Protein AF-A0A8T3XXI7-F1 (afdb_monomer_lite)

Radius of gyration: 25.17 Å; chains: 1; bounding box: 50×55×70 Å

Structure (mmCIF, N/CA/C/O backbone):
data_AF-A0A8T3XXI7-F1
#
_entry.id   AF-A0A8T3XXI7-F1
#
loop_
_atom_site.group_PDB
_atom_site.id
_atom_site.type_symbol
_atom_site.label_atom_id
_atom_site.label_alt_id
_atom_site.label_comp_id
_atom_site.label_asym_id
_atom_site.label_entity_id
_atom_site.label_seq_id
_atom_site.pdbx_PDB_ins_code
_atom_site.Cartn_x
_atom_site.Cartn_y
_atom_site.Cartn_z
_atom_site.occupancy
_atom_site.B_iso_or_equiv
_atom_site.auth_seq_id
_atom_site.auth_comp_id
_atom_site.auth_asym_id
_atom_site.auth_atom_id
_atom_site.pdbx_PDB_model_num
ATOM 1 N N . MET A 1 1 ? -37.190 -5.302 51.681 1.00 49.47 1 MET A N 1
ATOM 2 C CA . MET A 1 1 ? -35.807 -4.916 51.334 1.00 49.47 1 MET A CA 1
ATOM 3 C C . MET A 1 1 ? -35.781 -4.599 49.846 1.00 49.47 1 MET A C 1
ATOM 5 O O . MET A 1 1 ? -35.850 -5.513 49.038 1.00 49.47 1 MET A O 1
ATOM 9 N N . LYS A 1 2 ? -35.817 -3.310 49.482 1.00 56.25 2 LYS A N 1
ATOM 10 C CA . LYS A 1 2 ? -35.726 -2.832 48.091 1.00 56.25 2 LYS A CA 1
ATOM 11 C C . LYS A 1 2 ? -34.254 -2.849 47.676 1.00 56.25 2 LYS A C 1
ATOM 13 O O . LYS A 1 2 ? -33.602 -1.817 47.615 1.00 56.25 2 LYS A O 1
ATOM 18 N N . GLY A 1 3 ? -33.711 -4.050 47.524 1.00 62.69 3 GLY A N 1
ATOM 19 C CA . GLY A 1 3 ? -32.487 -4.255 46.763 1.00 62.69 3 GLY A CA 1
ATOM 20 C C . GLY A 1 3 ? -32.856 -4.446 45.297 1.00 62.69 3 GLY A C 1
ATOM 21 O O . GLY A 1 3 ? -33.996 -4.791 45.005 1.00 62.69 3 GLY A O 1
ATOM 22 N N . ILE A 1 4 ? -31.869 -4.308 44.412 1.00 63.22 4 ILE A N 1
ATOM 23 C CA . ILE A 1 4 ? -31.942 -4.588 42.965 1.00 63.22 4 ILE A CA 1
ATOM 24 C C . ILE A 1 4 ? -32.216 -3.326 42.110 1.00 63.22 4 ILE A C 1
ATOM 26 O O . ILE A 1 4 ? -33.040 -3.312 41.209 1.00 63.22 4 ILE A O 1
ATOM 30 N N . ALA A 1 5 ? -31.443 -2.257 42.343 1.00 61.34 5 ALA A N 1
ATOM 31 C CA . ALA A 1 5 ? -31.089 -1.288 41.286 1.00 61.34 5 ALA A CA 1
ATOM 32 C C . ALA A 1 5 ? -29.866 -1.753 40.457 1.00 61.34 5 ALA A C 1
ATOM 34 O O . ALA A 1 5 ? -29.572 -1.228 39.386 1.00 61.34 5 ALA A O 1
ATOM 35 N N . VAL A 1 6 ? -29.162 -2.775 40.954 1.00 71.19 6 VAL A N 1
ATOM 36 C CA . VAL A 1 6 ? -27.899 -3.299 40.419 1.00 71.19 6 VAL A CA 1
ATOM 37 C C . VAL A 1 6 ? -27.980 -3.815 38.969 1.00 71.19 6 VAL A C 1
ATOM 39 O O . VAL A 1 6 ? -27.081 -3.479 38.200 1.00 71.19 6 VAL A O 1
ATOM 42 N N . PRO A 1 7 ? -29.011 -4.566 38.522 1.00 77.31 7 PRO A N 1
ATOM 43 C CA . PRO A 1 7 ? -28.991 -5.135 37.171 1.00 77.31 7 PRO A CA 1
ATOM 44 C C . PRO A 1 7 ? -29.147 -4.072 36.078 1.00 77.31 7 PRO A C 1
ATOM 46 O O . PRO A 1 7 ? -28.598 -4.225 34.991 1.00 77.31 7 PRO A O 1
ATOM 49 N N . TYR A 1 8 ? -29.837 -2.968 36.372 1.00 83.94 8 TYR A N 1
ATOM 50 C CA . TYR A 1 8 ? -30.029 -1.879 35.415 1.00 83.94 8 TYR A CA 1
ATOM 51 C C . TYR A 1 8 ? -28.726 -1.112 35.153 1.00 83.94 8 TYR A C 1
ATOM 53 O O . TYR A 1 8 ? -28.411 -0.780 34.013 1.00 83.94 8 TYR A O 1
ATOM 61 N N . ILE A 1 9 ? -27.919 -0.901 36.198 1.00 85.44 9 ILE A N 1
ATOM 62 C CA . ILE A 1 9 ? -26.611 -0.242 36.077 1.00 85.44 9 ILE A CA 1
ATOM 63 C C . ILE A 1 9 ? -25.658 -1.087 35.221 1.00 85.44 9 ILE A C 1
ATOM 65 O O . ILE A 1 9 ? -24.973 -0.549 34.353 1.00 85.44 9 ILE A O 1
ATOM 69 N N . ILE A 1 10 ? -25.659 -2.411 35.404 1.00 87.75 10 ILE A N 1
ATOM 70 C CA . ILE A 1 10 ? -24.819 -3.326 34.616 1.00 87.75 10 ILE A CA 1
ATOM 71 C C . ILE A 1 10 ? -25.203 -3.280 33.128 1.00 87.75 10 ILE A C 1
ATOM 73 O O . ILE A 1 10 ? -24.323 -3.222 32.268 1.00 87.75 10 ILE A O 1
ATOM 77 N N . ALA A 1 11 ? -26.501 -3.241 32.814 1.00 88.50 11 ALA A N 1
ATOM 78 C CA . ALA A 1 11 ? -26.982 -3.157 31.435 1.00 88.50 11 ALA A CA 1
ATOM 79 C C . ALA A 1 11 ? -26.561 -1.851 30.736 1.00 88.50 11 ALA A C 1
ATOM 81 O O . ALA A 1 11 ? -26.152 -1.883 29.576 1.00 88.50 11 ALA A O 1
ATOM 82 N N . ILE A 1 12 ? -26.597 -0.715 31.443 1.00 91.19 12 ILE A N 1
ATOM 83 C CA . ILE A 1 12 ? -26.155 0.577 30.894 1.00 91.19 12 ILE A CA 1
ATOM 84 C C . ILE A 1 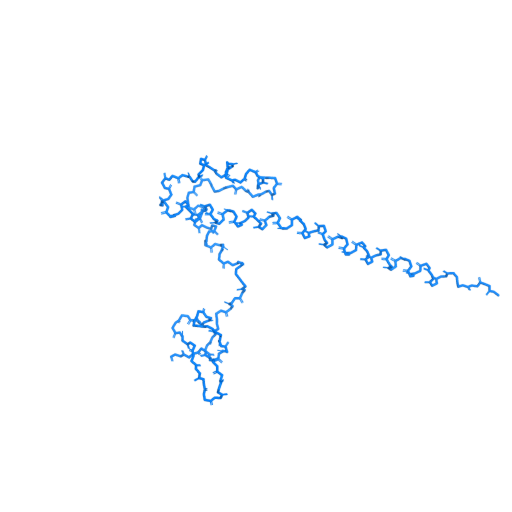12 ? -24.656 0.556 30.583 1.00 91.19 12 ILE A C 1
ATOM 86 O O . ILE A 1 12 ? -24.250 0.981 29.502 1.00 91.19 12 ILE A O 1
ATOM 90 N N . ILE A 1 13 ? -23.834 0.037 31.499 1.00 93.94 13 ILE A N 1
ATOM 91 C CA . ILE A 1 13 ? -22.379 -0.028 31.307 1.00 93.94 13 ILE A CA 1
ATOM 92 C C . ILE A 1 13 ? -22.040 -0.916 30.105 1.00 93.94 13 ILE A C 1
ATOM 94 O O . ILE A 1 13 ? -21.245 -0.519 29.251 1.00 93.94 13 ILE A O 1
ATOM 98 N N . LEU A 1 14 ? -22.681 -2.084 29.988 1.00 93.56 14 LEU A N 1
ATOM 99 C CA . LEU A 1 14 ? -22.511 -2.960 28.827 1.00 93.56 14 LEU A CA 1
ATOM 100 C C . LEU A 1 14 ? -22.942 -2.274 27.525 1.00 93.56 14 LEU A C 1
ATOM 102 O O . LEU A 1 14 ? -22.204 -2.330 26.543 1.00 93.56 14 LEU A O 1
ATOM 106 N N . GLY A 1 15 ? -24.075 -1.566 27.525 1.00 92.88 15 GLY A N 1
ATOM 107 C CA . GLY A 1 15 ? -24.543 -0.809 26.363 1.00 92.88 15 GLY A CA 1
ATOM 108 C C . GLY A 1 15 ? -23.538 0.248 25.896 1.00 92.88 15 GLY A C 1
ATOM 109 O O . GLY A 1 15 ? -23.178 0.277 24.721 1.00 92.88 15 GLY A O 1
ATOM 110 N N . ILE A 1 16 ? -23.021 1.069 26.817 1.00 94.88 16 ILE A N 1
ATOM 111 C CA . ILE A 1 16 ? -22.015 2.100 26.503 1.00 94.88 16 ILE A CA 1
ATOM 112 C C . ILE A 1 16 ? -20.727 1.461 25.972 1.00 94.88 16 ILE A C 1
ATOM 114 O O . ILE A 1 16 ? -20.142 1.960 25.013 1.00 94.88 16 ILE A O 1
ATOM 118 N N . THR A 1 17 ? -20.306 0.338 26.556 1.00 93.69 17 THR A N 1
ATOM 119 C CA . THR A 1 17 ? -19.073 -0.355 26.157 1.00 93.69 17 THR A CA 1
ATOM 120 C C . THR A 1 17 ? -19.165 -0.860 24.718 1.00 93.69 17 THR A C 1
ATOM 122 O O . THR A 1 17 ? -18.236 -0.670 23.935 1.00 93.69 17 THR A O 1
ATOM 125 N N . VAL A 1 18 ? -20.303 -1.447 24.335 1.00 94.25 18 VAL A N 1
ATOM 126 C CA . VAL A 1 18 ? -20.533 -1.914 22.960 1.00 94.25 18 VAL A CA 1
ATOM 127 C C . VAL A 1 18 ? -20.545 -0.743 21.975 1.00 94.25 18 VAL A C 1
ATOM 129 O O . VAL A 1 18 ? -19.884 -0.816 20.942 1.00 94.25 18 VAL A O 1
ATOM 132 N N . VAL A 1 19 ? -21.224 0.362 22.303 1.00 92.94 19 VAL A N 1
ATOM 133 C CA . VAL A 1 19 ? -21.238 1.566 21.449 1.00 92.94 19 VAL A CA 1
ATOM 134 C C . VAL A 1 19 ? -19.829 2.135 21.273 1.00 92.94 19 VAL A C 1
ATOM 136 O O . VAL A 1 19 ? -19.458 2.514 20.164 1.00 92.94 19 VAL A O 1
ATOM 139 N N . PHE A 1 20 ? -19.020 2.145 22.334 1.00 93.50 20 PHE A N 1
ATOM 140 C CA . PHE A 1 20 ? -17.644 2.627 22.272 1.00 93.50 20 PHE A CA 1
ATOM 141 C C . PHE A 1 20 ? -16.757 1.740 21.390 1.00 93.50 20 PHE A C 1
ATOM 143 O O . PHE A 1 20 ? -15.995 2.258 20.579 1.00 93.50 20 PHE A O 1
ATOM 150 N N . LEU A 1 21 ? -16.887 0.413 21.490 1.00 89.75 21 LEU A N 1
ATOM 151 C CA . LEU A 1 21 ? -16.136 -0.527 20.650 1.00 89.75 21 LEU A CA 1
ATOM 152 C C . LEU A 1 21 ? -16.498 -0.394 19.168 1.00 89.75 21 LEU A C 1
ATOM 154 O O . LEU A 1 21 ? -15.607 -0.356 18.320 1.00 89.75 21 LEU A O 1
ATOM 158 N N . VAL A 1 22 ? -17.790 -0.279 18.850 1.00 89.50 22 VAL A N 1
ATOM 159 C CA . VAL A 1 22 ? -18.242 -0.073 17.467 1.00 89.50 22 VAL A CA 1
ATOM 160 C C . VAL A 1 22 ? -17.769 1.287 16.950 1.00 89.50 22 VAL A C 1
ATOM 162 O O . VAL A 1 22 ? -17.226 1.366 15.851 1.00 89.50 22 VAL A O 1
ATOM 165 N N . GLY A 1 23 ? -17.895 2.347 17.753 1.00 85.94 23 GLY A N 1
ATOM 166 C CA . GLY A 1 23 ? -17.405 3.680 17.399 1.00 85.94 23 GLY A CA 1
ATOM 167 C C . GLY A 1 23 ? -15.897 3.704 17.136 1.00 85.94 23 GLY A C 1
ATOM 168 O O . GLY A 1 23 ? -15.459 4.270 16.136 1.00 85.94 23 GLY A O 1
ATOM 169 N N . ALA A 1 24 ? -15.110 3.032 17.980 1.00 79.06 24 ALA A N 1
ATOM 170 C CA . ALA A 1 24 ? -13.668 2.901 17.800 1.00 79.06 24 ALA A CA 1
ATOM 171 C C . ALA A 1 24 ? -13.317 2.135 16.516 1.00 79.06 24 ALA A C 1
ATOM 173 O O . ALA A 1 24 ? -12.466 2.590 15.759 1.00 79.06 24 ALA A O 1
ATOM 174 N N . ALA A 1 25 ? -14.009 1.031 16.216 1.00 75.62 25 ALA A N 1
ATOM 175 C CA . ALA A 1 25 ? -13.779 0.261 14.992 1.00 75.62 25 ALA A CA 1
ATOM 176 C C . ALA A 1 25 ? -14.048 1.085 13.717 1.00 75.62 25 ALA A C 1
ATOM 178 O O . ALA A 1 25 ? -13.259 1.041 12.771 1.00 75.62 25 ALA A O 1
ATOM 179 N N . PHE A 1 26 ? -15.115 1.889 13.704 1.00 77.12 26 PHE A N 1
ATOM 180 C CA . PHE A 1 26 ? -15.412 2.796 12.589 1.00 77.12 26 PHE A CA 1
ATOM 181 C C . PHE A 1 26 ? -14.383 3.930 12.453 1.00 77.12 26 PHE A C 1
ATOM 183 O O . PHE A 1 26 ? -13.979 4.272 11.338 1.00 77.12 26 PHE A O 1
ATOM 190 N N . PHE A 1 27 ? -13.913 4.491 13.571 1.00 71.19 27 PHE A N 1
ATOM 191 C CA . PHE A 1 27 ? -12.874 5.524 13.553 1.00 71.19 27 PHE A CA 1
ATOM 192 C C . PHE A 1 27 ? -11.522 4.982 13.078 1.00 71.19 27 PHE A C 1
ATOM 194 O O . PHE A 1 27 ? -10.870 5.617 12.250 1.00 71.19 27 PHE A O 1
ATOM 201 N N . SER A 1 28 ? -11.122 3.793 13.536 1.00 65.50 28 SER A N 1
ATOM 202 C CA . SER A 1 28 ? -9.898 3.1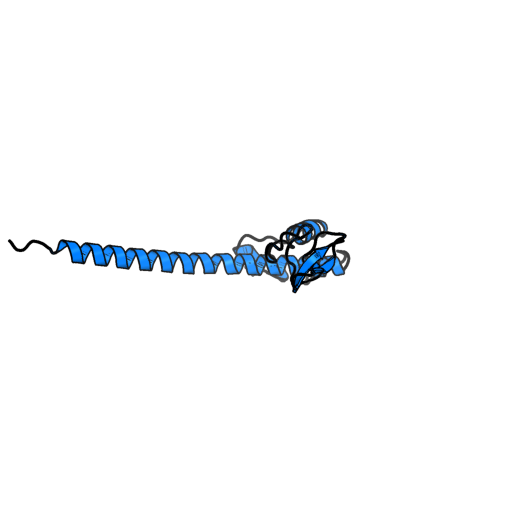27 13.077 1.00 65.50 28 SER A CA 1
ATOM 203 C C . SER A 1 28 ? -9.962 2.801 11.584 1.00 65.50 28 SER A C 1
ATOM 205 O O . SER A 1 28 ? -9.023 3.105 10.852 1.00 65.50 28 SER A O 1
ATOM 207 N N . SER A 1 29 ? -11.101 2.294 11.100 1.00 60.81 29 SER A N 1
ATOM 208 C CA . SER A 1 29 ? -11.285 1.984 9.678 1.00 60.81 29 SER A CA 1
ATOM 209 C C . SER A 1 29 ? -11.172 3.225 8.781 1.00 60.81 29 SER A C 1
ATOM 211 O O . SER A 1 29 ? -10.630 3.142 7.682 1.00 60.81 29 SER A O 1
ATOM 213 N N . SER A 1 30 ? -11.590 4.399 9.261 1.00 61.66 30 SER A N 1
ATOM 214 C CA . SER A 1 30 ? -11.512 5.649 8.492 1.00 61.66 30 SER A CA 1
ATOM 215 C C . SER A 1 30 ? -10.069 6.116 8.233 1.00 61.66 30 SER A C 1
ATOM 217 O O . SER A 1 30 ? -9.783 6.667 7.170 1.00 61.66 30 SER A O 1
ATOM 219 N N . GLY A 1 31 ? -9.147 5.881 9.176 1.00 63.38 31 GLY A N 1
ATOM 220 C CA . GLY A 1 31 ? -7.729 6.232 9.023 1.00 63.38 31 GLY A CA 1
ATOM 221 C C . GLY A 1 31 ? -6.958 5.267 8.115 1.00 63.38 31 GLY A C 1
ATOM 222 O O . GLY A 1 31 ? -6.111 5.696 7.328 1.00 63.38 31 GLY A O 1
ATOM 223 N N . ASP A 1 32 ? -7.284 3.974 8.169 1.00 68.25 32 ASP A N 1
ATOM 224 C CA . ASP A 1 32 ? -6.647 2.956 7.324 1.00 68.25 32 ASP A CA 1
ATOM 225 C C . ASP A 1 32 ? -7.036 3.082 5.845 1.00 68.25 32 ASP A C 1
ATOM 227 O O . ASP A 1 32 ? -6.204 2.852 4.965 1.00 68.25 32 ASP A O 1
ATOM 231 N N . LEU A 1 33 ? -8.253 3.547 5.548 1.00 70.38 33 LEU A N 1
ATOM 232 C CA . LEU A 1 33 ? -8.696 3.780 4.169 1.00 70.38 33 LEU A CA 1
ATOM 233 C C . LEU A 1 33 ? -7.864 4.855 3.455 1.00 70.38 33 LEU A C 1
ATOM 235 O O . LEU A 1 33 ? -7.562 4.707 2.270 1.00 70.38 33 LEU A O 1
ATOM 239 N N . GLN A 1 34 ? -7.443 5.914 4.157 1.00 75.44 34 GLN A N 1
ATOM 240 C CA . GLN A 1 34 ? -6.568 6.930 3.561 1.00 75.44 34 GLN A CA 1
ATOM 241 C C . GLN A 1 34 ? -5.177 6.370 3.263 1.00 75.44 34 GLN A C 1
ATOM 243 O O . GLN A 1 34 ? -4.649 6.591 2.172 1.00 75.44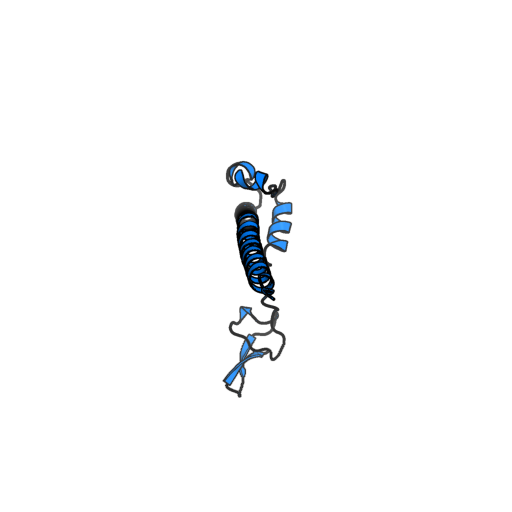 34 GLN A O 1
ATOM 248 N N . LYS A 1 35 ? -4.605 5.586 4.185 1.00 78.81 35 LYS A N 1
ATOM 249 C CA . LYS A 1 35 ? -3.318 4.916 3.957 1.00 78.81 35 LYS A CA 1
ATOM 250 C C . LYS A 1 35 ? -3.385 3.958 2.775 1.00 78.81 35 LYS A C 1
ATOM 252 O O . LYS A 1 35 ? -2.500 3.985 1.925 1.00 78.81 35 LYS A O 1
ATOM 257 N N . GLN A 1 36 ? -4.441 3.155 2.681 1.00 79.50 36 GLN A N 1
ATOM 258 C CA . GLN A 1 36 ? -4.620 2.214 1.579 1.00 79.50 36 GLN A CA 1
ATOM 259 C C . GLN A 1 36 ? -4.838 2.931 0.238 1.00 79.50 36 GLN A C 1
ATOM 261 O O . GLN A 1 36 ? -4.254 2.547 -0.774 1.00 79.50 36 GLN A O 1
ATOM 266 N N . SER A 1 37 ? -5.610 4.020 0.226 1.00 82.12 37 SER A N 1
ATOM 267 C CA . SER A 1 37 ? -5.774 4.871 -0.957 1.00 82.12 37 SER A CA 1
ATOM 268 C C . SER A 1 37 ? -4.433 5.451 -1.425 1.00 82.12 37 SER A C 1
ATOM 270 O O . SER A 1 37 ? -4.121 5.425 -2.615 1.00 82.12 37 SER A O 1
ATOM 272 N N . CYS A 1 38 ? -3.598 5.910 -0.492 1.00 85.81 38 CYS A N 1
ATOM 273 C CA . CYS A 1 38 ? -2.266 6.431 -0.786 1.00 85.81 38 CYS A CA 1
ATOM 274 C C . CYS A 1 38 ? -1.277 5.355 -1.255 1.00 85.81 38 CYS A C 1
ATOM 276 O O . CYS A 1 38 ? -0.525 5.596 -2.195 1.00 85.81 38 CYS A O 1
ATOM 278 N N . GLN A 1 39 ? -1.322 4.147 -0.685 1.00 85.00 39 GLN A N 1
ATOM 279 C CA . GLN A 1 39 ? -0.572 2.985 -1.186 1.00 85.00 39 GLN A CA 1
ATOM 280 C C . GLN A 1 39 ? -0.958 2.652 -2.638 1.00 85.00 39 GLN A C 1
ATOM 282 O O . GLN A 1 39 ? -0.090 2.435 -3.482 1.00 85.00 39 GLN A O 1
ATOM 287 N N . ASN A 1 40 ? -2.254 2.679 -2.963 1.00 86.06 40 ASN A N 1
ATOM 288 C CA . ASN A 1 40 ? -2.730 2.441 -4.328 1.00 86.06 40 ASN A CA 1
ATOM 289 C C . ASN A 1 40 ? -2.268 3.532 -5.300 1.00 86.06 40 ASN A C 1
ATOM 291 O O . ASN A 1 40 ? -1.846 3.230 -6.421 1.00 86.06 40 ASN A O 1
ATOM 295 N N . LYS A 1 41 ? -2.301 4.799 -4.871 1.00 86.31 41 LYS A N 1
ATOM 296 C CA . LYS A 1 41 ? -1.740 5.915 -5.642 1.00 86.31 41 LYS A CA 1
ATOM 297 C C . LYS A 1 41 ? -0.242 5.741 -5.875 1.00 86.31 41 LYS A C 1
ATOM 299 O O . LYS A 1 41 ? 0.201 5.942 -7.000 1.00 86.31 41 LYS A O 1
ATOM 304 N N . LEU A 1 42 ? 0.511 5.306 -4.864 1.00 88.44 42 LEU A N 1
ATOM 305 C CA . LEU A 1 42 ? 1.951 5.047 -4.966 1.00 88.44 42 LEU A CA 1
ATOM 306 C C . LEU A 1 42 ? 2.245 3.936 -5.973 1.00 88.44 42 LEU A C 1
ATOM 308 O O . LEU A 1 42 ? 3.072 4.112 -6.863 1.00 88.44 42 LEU A O 1
ATOM 312 N N . SER A 1 43 ? 1.501 2.833 -5.908 1.00 88.06 43 SER A N 1
ATOM 313 C CA . SER A 1 43 ? 1.619 1.737 -6.873 1.00 88.06 43 SER A CA 1
ATOM 314 C C . SER A 1 43 ? 1.286 2.188 -8.303 1.00 88.06 43 SER A C 1
ATOM 316 O O . SER A 1 43 ? 2.005 1.871 -9.253 1.00 88.06 43 SER A O 1
ATOM 318 N N . THR A 1 44 ? 0.250 3.014 -8.469 1.00 87.62 44 THR A N 1
ATOM 319 C CA . THR A 1 44 ? -0.134 3.569 -9.777 1.00 87.62 44 THR A CA 1
ATOM 320 C C . THR A 1 44 ? 0.942 4.510 -10.321 1.00 87.62 44 THR A C 1
ATOM 322 O O . THR A 1 44 ? 1.364 4.358 -11.467 1.00 87.62 44 THR A O 1
ATOM 325 N N . TYR A 1 45 ? 1.433 5.435 -9.492 1.00 89.38 45 TYR A N 1
ATOM 326 C CA . TYR A 1 45 ? 2.525 6.350 -9.824 1.00 89.38 45 TYR A CA 1
ATOM 327 C C . TYR A 1 45 ? 3.761 5.584 -10.295 1.00 89.38 45 TYR A C 1
ATOM 329 O O . TYR A 1 45 ? 4.284 5.830 -11.382 1.00 89.38 45 TYR A O 1
ATOM 337 N N . CYS A 1 46 ? 4.160 4.577 -9.522 1.00 88.94 46 CYS A N 1
ATOM 338 C CA . CYS A 1 46 ? 5.292 3.726 -9.842 1.00 88.94 46 CYS A CA 1
ATOM 339 C C . CYS A 1 46 ? 5.096 2.920 -11.123 1.00 88.94 46 CYS A C 1
ATOM 341 O O . CYS A 1 46 ? 6.032 2.789 -11.908 1.00 88.94 46 CYS A O 1
ATOM 343 N N . THR A 1 47 ? 3.888 2.418 -11.379 1.00 88.69 47 THR A N 1
ATOM 344 C CA . THR A 1 47 ? 3.578 1.683 -12.613 1.00 88.69 47 THR A CA 1
ATOM 345 C C . THR A 1 47 ? 3.732 2.577 -13.841 1.00 88.69 47 THR A C 1
ATOM 347 O O . THR A 1 47 ? 4.337 2.168 -14.832 1.00 88.69 47 THR A O 1
ATOM 350 N N . VAL A 1 48 ? 3.230 3.813 -13.773 1.00 88.44 48 VAL A N 1
ATOM 351 C CA . VAL A 1 48 ? 3.341 4.785 -14.869 1.00 88.44 48 VAL A CA 1
ATOM 352 C C . VAL A 1 48 ? 4.797 5.197 -15.080 1.00 88.44 48 VAL A C 1
ATOM 354 O O . VAL A 1 48 ? 5.281 5.187 -16.212 1.00 88.44 48 VAL A O 1
ATOM 357 N N . TRP A 1 49 ? 5.520 5.494 -13.999 1.00 89.12 49 TRP A N 1
ATOM 358 C CA . TRP A 1 49 ? 6.923 5.894 -14.081 1.00 89.12 49 TRP A CA 1
ATOM 359 C C . TRP A 1 49 ? 7.808 4.770 -14.640 1.00 89.12 49 TRP A C 1
ATOM 361 O O . TRP A 1 49 ? 8.649 5.011 -15.511 1.00 89.12 49 TRP A O 1
ATOM 371 N N . ARG A 1 50 ? 7.549 3.522 -14.226 1.00 87.00 50 ARG A N 1
ATOM 372 C CA . ARG A 1 50 ? 8.196 2.320 -14.765 1.00 87.00 50 ARG A CA 1
ATOM 373 C C . ARG A 1 50 ? 7.864 2.091 -16.236 1.00 87.00 50 ARG A C 1
ATOM 375 O O . ARG A 1 50 ? 8.752 1.733 -17.005 1.00 87.00 50 ARG A O 1
ATOM 382 N N . GLY A 1 51 ? 6.616 2.319 -16.645 1.00 85.25 51 GLY A N 1
ATOM 383 C CA . GLY A 1 51 ? 6.197 2.234 -18.048 1.00 85.25 51 GLY A CA 1
ATOM 384 C C . GLY A 1 51 ? 6.964 3.199 -18.959 1.00 85.25 51 GLY A C 1
ATOM 385 O O . GLY A 1 51 ? 7.245 2.865 -20.107 1.00 85.25 51 GLY A O 1
ATOM 386 N N . GLY A 1 52 ? 7.373 4.355 -18.427 1.00 83.62 52 GLY A N 1
ATOM 387 C CA . GLY A 1 52 ? 8.259 5.318 -19.090 1.00 83.62 52 GLY A CA 1
ATOM 388 C C . GLY A 1 52 ? 9.760 5.043 -18.920 1.00 83.62 52 GLY A C 1
ATOM 389 O O . GLY A 1 52 ? 10.573 5.906 -19.246 1.00 83.62 52 GLY A O 1
ATOM 390 N N . GLY A 1 53 ? 10.151 3.891 -18.364 1.00 83.62 53 GLY A N 1
ATOM 391 C CA . GLY A 1 53 ? 11.555 3.534 -18.131 1.00 83.62 53 GLY A CA 1
ATOM 392 C C . GLY A 1 53 ? 12.267 4.446 -17.130 1.00 83.62 53 GLY A C 1
ATOM 393 O O . GLY A 1 53 ? 13.473 4.652 -17.245 1.00 83.62 53 GLY A O 1
ATOM 394 N N . TYR A 1 54 ? 11.522 5.037 -16.193 1.00 85.44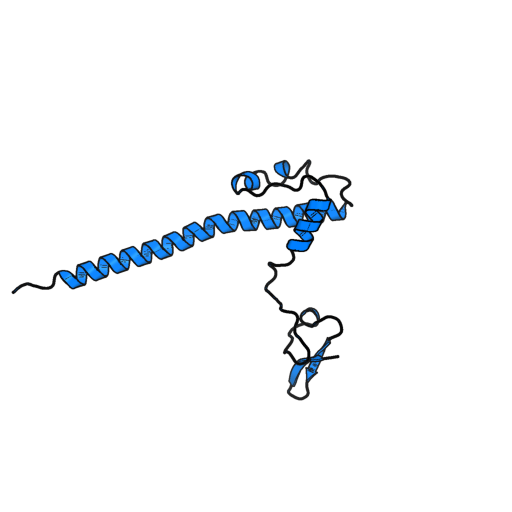 54 TYR A N 1
ATOM 395 C CA . TYR A 1 54 ? 12.012 5.989 -15.195 1.00 85.44 54 TYR A CA 1
ATOM 396 C C . TYR A 1 54 ? 12.594 7.301 -15.747 1.00 85.44 54 TYR A C 1
ATOM 398 O O . TYR A 1 54 ? 13.169 8.083 -14.996 1.00 85.44 54 TYR A O 1
ATOM 406 N N . GLN A 1 55 ? 12.411 7.588 -17.040 1.00 82.31 55 GLN A N 1
ATOM 407 C CA . GLN A 1 55 ? 13.024 8.754 -17.687 1.00 82.31 55 GLN A CA 1
ATOM 408 C C . GLN A 1 55 ? 12.363 10.085 -17.322 1.00 82.31 55 GLN A C 1
ATOM 410 O O . GLN A 1 55 ? 12.997 11.136 -17.392 1.00 82.31 55 GLN A O 1
ATOM 415 N N . THR A 1 56 ? 11.080 10.070 -16.971 1.00 82.31 56 THR A N 1
ATOM 416 C CA . THR A 1 56 ? 10.326 11.280 -16.631 1.00 82.31 56 THR A CA 1
ATOM 417 C C . THR A 1 56 ? 9.381 10.966 -15.490 1.00 82.31 56 THR A C 1
ATOM 419 O O . THR A 1 56 ? 8.572 10.044 -15.603 1.00 82.31 56 THR A O 1
ATOM 422 N N . GLU A 1 57 ? 9.495 11.715 -14.394 1.00 81.50 57 GLU A N 1
ATOM 423 C CA . GLU A 1 57 ? 8.554 11.588 -13.285 1.00 81.50 57 GLU A CA 1
ATOM 424 C C . GLU A 1 57 ? 7.133 11.949 -13.735 1.00 81.50 57 GLU A C 1
ATOM 426 O O . GLU A 1 57 ? 6.931 12.981 -14.391 1.00 81.50 57 GLU A O 1
ATOM 431 N N . PRO A 1 58 ? 6.128 11.138 -13.368 1.00 79.50 58 PRO A N 1
ATOM 432 C CA . PRO A 1 58 ? 4.737 11.493 -13.576 1.00 79.50 58 PRO A CA 1
ATOM 433 C C . PRO A 1 58 ? 4.403 12.814 -12.872 1.00 79.50 58 PRO A C 1
ATOM 435 O O . PRO A 1 58 ? 4.782 13.044 -11.726 1.00 79.50 58 PRO A O 1
ATOM 438 N N . SER A 1 59 ? 3.655 13.683 -13.554 1.00 76.94 59 SER A N 1
ATOM 439 C CA . SER A 1 59 ? 3.027 14.871 -12.953 1.00 76.94 59 SER A CA 1
ATOM 440 C C . SER A 1 59 ? 3.969 15.839 -12.213 1.00 76.94 59 SER A C 1
ATOM 442 O O . SER A 1 59 ? 3.501 16.600 -11.372 1.00 76.94 59 SER A O 1
ATOM 444 N N . GLY A 1 60 ? 5.271 15.855 -12.528 1.00 79.38 60 GLY A N 1
ATOM 445 C CA . GLY A 1 60 ? 6.239 16.757 -11.887 1.00 79.38 60 GLY A CA 1
ATOM 446 C C . GLY A 1 60 ? 6.655 16.344 -10.471 1.00 79.38 60 GLY A C 1
ATOM 447 O O . GLY A 1 60 ? 7.200 17.172 -9.744 1.00 79.38 60 GLY A O 1
ATOM 448 N N . GLY A 1 61 ? 6.386 15.095 -10.082 1.00 85.25 61 GLY A N 1
ATOM 449 C CA . GLY A 1 61 ? 6.820 14.507 -8.817 1.00 85.25 61 GLY A CA 1
ATOM 450 C C . GLY A 1 61 ? 5.671 14.001 -7.946 1.00 85.25 61 GLY A C 1
ATOM 451 O O . GLY A 1 61 ? 4.523 14.442 -8.066 1.00 85.25 61 GLY A O 1
ATOM 452 N N . TRP A 1 62 ? 5.990 13.089 -7.024 1.00 87.50 62 TRP A N 1
ATOM 453 C CA . TRP A 1 62 ? 5.016 12.465 -6.118 1.00 87.50 62 TRP A CA 1
ATOM 454 C C . TRP A 1 62 ? 4.179 13.476 -5.328 1.00 87.50 62 TRP A C 1
ATOM 456 O O . TRP A 1 62 ? 2.957 13.353 -5.266 1.00 87.50 62 TRP A O 1
ATOM 466 N N . GLU A 1 63 ? 4.819 14.509 -4.779 1.00 86.50 63 GLU A N 1
ATOM 467 C CA . GLU A 1 63 ? 4.155 15.531 -3.958 1.00 86.50 63 GLU A CA 1
ATOM 468 C C . GLU A 1 63 ? 3.104 16.331 -4.746 1.00 86.50 63 GLU A C 1
ATOM 470 O O . GLU A 1 63 ? 2.145 16.839 -4.170 1.00 86.50 63 GLU A O 1
ATOM 475 N N . THR A 1 64 ? 3.241 16.409 -6.074 1.00 86.12 64 THR A N 1
ATOM 476 C CA . THR A 1 64 ? 2.242 17.043 -6.949 1.00 86.12 64 THR A CA 1
ATOM 477 C C . THR A 1 64 ? 1.112 16.073 -7.298 1.00 86.12 64 THR A C 1
ATOM 479 O O . THR A 1 64 ? -0.040 16.477 -7.447 1.00 86.12 64 THR A O 1
ATOM 482 N N . TYR A 1 65 ? 1.428 14.783 -7.424 1.00 86.50 65 TYR A N 1
ATOM 483 C CA . TYR A 1 65 ? 0.466 13.734 -7.758 1.00 86.50 65 TYR A CA 1
ATOM 484 C C . TYR A 1 65 ? -0.446 13.347 -6.578 1.00 86.50 65 TYR A C 1
ATOM 486 O O . TYR A 1 65 ? -1.629 13.055 -6.778 1.00 86.50 65 TYR A O 1
ATOM 494 N N . ALA A 1 66 ? 0.092 13.328 -5.356 1.00 86.12 66 ALA A N 1
ATOM 495 C CA . ALA A 1 66 ? -0.608 12.873 -4.156 1.00 86.12 66 ALA A CA 1
ATOM 496 C C . ALA A 1 66 ? -0.213 13.671 -2.887 1.00 86.12 66 ALA A C 1
ATOM 498 O O . ALA A 1 66 ? 0.296 13.085 -1.924 1.00 86.12 66 ALA A O 1
ATOM 499 N N . PRO A 1 67 ? -0.459 14.996 -2.845 1.00 85.12 67 PRO A N 1
ATOM 500 C CA . PRO A 1 67 ? -0.073 15.862 -1.721 1.00 85.12 67 PRO A CA 1
ATOM 501 C C . PRO A 1 67 ? -0.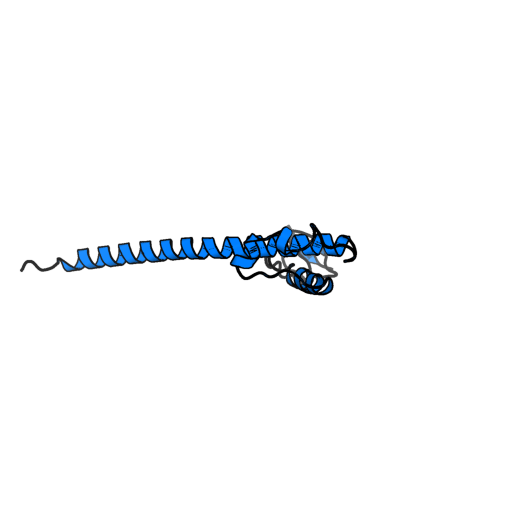707 15.453 -0.383 1.00 85.12 67 PRO A C 1
ATOM 503 O O . PRO A 1 67 ? -0.139 15.656 0.689 1.00 85.12 67 PRO A O 1
ATOM 506 N N . GLU A 1 68 ? -1.893 14.848 -0.417 1.00 85.12 68 GLU A N 1
ATOM 507 C CA . GLU A 1 68 ? -2.599 14.367 0.767 1.00 85.12 68 GLU A CA 1
ATOM 508 C C . GLU A 1 68 ? -1.892 13.193 1.458 1.00 85.12 68 GLU A C 1
ATOM 510 O O . GLU A 1 68 ? -2.110 12.960 2.648 1.00 85.12 68 GLU A O 1
ATOM 515 N N . CYS A 1 69 ? -1.027 12.473 0.736 1.00 86.56 69 CYS A N 1
ATOM 516 C CA . CYS A 1 69 ? -0.379 11.265 1.235 1.00 86.56 69 CYS A CA 1
ATOM 517 C C . CYS A 1 69 ? 0.778 11.542 2.200 1.00 86.56 69 CYS A C 1
ATOM 519 O O . CYS A 1 69 ? 1.072 10.711 3.066 1.00 86.56 69 CYS A O 1
ATOM 521 N N . SER A 1 70 ? 1.344 12.749 2.143 1.00 82.56 70 SER A N 1
ATOM 522 C CA . SER A 1 70 ? 2.338 13.227 3.107 1.00 82.56 70 SER A CA 1
ATOM 523 C C . SER A 1 70 ? 1.767 13.272 4.534 1.00 82.56 70 SER A C 1
ATOM 525 O O . SER A 1 70 ? 2.407 12.833 5.491 1.00 82.56 70 SER A O 1
ATOM 527 N N . ASN A 1 71 ? 0.493 13.658 4.680 1.00 79.81 71 ASN A N 1
ATOM 528 C CA . ASN A 1 71 ? -0.182 13.756 5.982 1.00 79.81 71 ASN A CA 1
ATOM 529 C C . ASN A 1 71 ? -0.423 12.396 6.659 1.00 79.81 71 ASN A C 1
ATOM 531 O O . ASN A 1 71 ? -0.610 12.337 7.873 1.00 79.81 71 ASN A O 1
ATOM 535 N N . VAL A 1 72 ? -0.423 11.304 5.888 1.00 81.25 72 VAL A N 1
ATOM 536 C CA . VAL A 1 72 ? -0.600 9.933 6.401 1.00 81.25 72 VAL A CA 1
ATOM 537 C C . VAL A 1 72 ? 0.718 9.159 6.504 1.00 81.25 72 VAL A C 1
ATOM 539 O O . VAL A 1 72 ? 0.704 7.963 6.809 1.00 81.25 72 VAL A O 1
ATOM 542 N N . GLY A 1 73 ? 1.851 9.842 6.298 1.00 79.00 73 GLY A N 1
ATOM 543 C CA . GLY A 1 73 ? 3.198 9.287 6.436 1.00 79.00 73 GLY A CA 1
ATOM 544 C C . GLY A 1 73 ? 3.642 8.411 5.265 1.00 79.00 73 GLY A C 1
ATOM 545 O O . GLY A 1 73 ? 4.508 7.558 5.451 1.00 79.00 73 GLY A O 1
ATOM 546 N N . ILE A 1 74 ? 3.038 8.576 4.083 1.00 81.12 74 ILE A N 1
ATOM 547 C CA . ILE A 1 74 ? 3.454 7.882 2.860 1.00 81.12 74 ILE A CA 1
ATOM 548 C C . ILE A 1 74 ? 4.214 8.867 1.977 1.00 81.12 74 ILE A C 1
ATOM 550 O O . ILE A 1 74 ? 3.620 9.707 1.299 1.00 81.12 74 ILE A O 1
ATOM 554 N N . SER A 1 75 ? 5.537 8.737 2.001 1.00 82.69 75 SER A N 1
ATOM 555 C CA . SER A 1 75 ? 6.445 9.502 1.151 1.00 82.69 75 SER A CA 1
ATOM 556 C C . SER A 1 75 ? 6.572 8.871 -0.230 1.00 82.69 75 SER A C 1
ATOM 558 O O . SER A 1 75 ? 6.458 7.653 -0.392 1.00 82.69 75 SER A O 1
ATOM 560 N N . GLY A 1 76 ? 6.822 9.722 -1.218 1.00 81.06 76 GLY A N 1
ATOM 561 C CA . GLY A 1 76 ? 7.066 9.297 -2.587 1.00 81.06 76 GLY A CA 1
ATOM 562 C C . GLY A 1 76 ? 8.390 8.568 -2.760 1.00 81.06 76 GLY A C 1
ATOM 563 O O . GLY A 1 76 ? 9.264 8.663 -1.896 1.00 81.06 76 GLY A O 1
ATOM 564 N N . PRO A 1 77 ? 8.562 7.879 -3.896 1.00 82.38 77 PRO A N 1
ATOM 565 C CA . PRO A 1 77 ? 9.843 7.315 -4.272 1.00 82.38 77 PRO A CA 1
ATOM 566 C C . PRO A 1 77 ? 10.768 8.436 -4.762 1.00 82.38 77 PRO A C 1
ATOM 568 O O . PRO A 1 77 ? 10.391 9.212 -5.637 1.00 82.38 77 PRO A O 1
ATOM 571 N N . ASN A 1 78 ? 11.985 8.506 -4.227 1.00 77.81 78 ASN A N 1
ATOM 572 C CA . ASN A 1 78 ? 13.003 9.481 -4.631 1.00 77.81 78 ASN A CA 1
ATOM 573 C C . ASN A 1 78 ? 13.693 9.089 -5.943 1.00 77.81 78 ASN A C 1
ATOM 575 O O . ASN A 1 78 ? 14.172 9.946 -6.682 1.00 77.81 78 ASN A O 1
ATOM 579 N N . ILE A 1 79 ? 13.785 7.786 -6.219 1.00 82.62 79 ILE A N 1
ATOM 580 C CA . ILE A 1 79 ? 14.400 7.231 -7.428 1.00 82.62 79 ILE A CA 1
ATOM 581 C C . ILE A 1 79 ? 13.537 6.107 -8.000 1.00 82.62 79 ILE A C 1
ATOM 583 O O . ILE A 1 79 ? 12.869 5.382 -7.265 1.00 82.62 79 ILE A O 1
ATOM 587 N N . GLY A 1 80 ? 13.603 5.909 -9.319 1.00 76.50 80 GLY A N 1
ATOM 588 C CA . GLY A 1 80 ? 12.807 4.891 -10.013 1.00 76.50 80 GLY A CA 1
ATOM 589 C C . GLY A 1 80 ? 12.982 3.465 -9.470 1.00 76.50 80 GLY A C 1
ATOM 590 O O . GLY A 1 80 ? 12.025 2.701 -9.439 1.00 76.50 80 GLY A O 1
ATOM 591 N N . SER A 1 81 ? 14.155 3.105 -8.943 1.00 80.25 81 SER A N 1
ATOM 592 C CA . SER A 1 81 ? 14.364 1.777 -8.346 1.00 80.25 81 SER A CA 1
ATOM 593 C C . SER A 1 81 ? 13.596 1.554 -7.038 1.00 80.25 81 SER A C 1
ATOM 595 O O . SER A 1 81 ? 13.286 0.413 -6.708 1.00 80.25 81 SER A O 1
ATOM 597 N N . GLU A 1 82 ? 13.244 2.610 -6.296 1.00 82.44 82 GLU A N 1
ATOM 598 C CA . GLU A 1 82 ? 12.355 2.480 -5.128 1.00 82.44 82 GLU A CA 1
ATOM 599 C C . GLU A 1 82 ? 10.943 2.075 -5.572 1.00 82.44 82 GLU A C 1
ATOM 601 O O . GLU A 1 82 ? 10.262 1.314 -4.885 1.00 82.44 82 GLU A O 1
ATOM 606 N N . CYS A 1 83 ? 10.527 2.491 -6.773 1.00 84.94 83 CYS A N 1
ATOM 607 C CA . CYS A 1 83 ? 9.282 2.027 -7.366 1.00 84.94 83 CYS A CA 1
ATOM 608 C C . CYS A 1 83 ? 9.303 0.539 -7.722 1.00 84.94 83 CYS A C 1
ATOM 610 O O . CYS A 1 83 ? 8.266 -0.108 -7.604 1.00 84.94 83 CYS A O 1
ATOM 612 N N . ASP A 1 84 ? 10.446 -0.039 -8.096 1.00 83.12 84 ASP A N 1
ATOM 613 C CA . ASP A 1 84 ? 10.542 -1.491 -8.292 1.00 83.12 84 ASP A CA 1
ATOM 614 C C . ASP A 1 84 ? 10.338 -2.250 -6.976 1.00 83.12 84 ASP A C 1
ATOM 616 O O . ASP A 1 84 ? 9.701 -3.303 -6.966 1.00 83.12 84 ASP A O 1
ATOM 620 N N . GLU A 1 85 ? 10.807 -1.701 -5.854 1.00 81.25 85 GLU A N 1
ATOM 621 C CA . GLU A 1 85 ? 10.563 -2.276 -4.531 1.00 81.25 85 GLU A CA 1
ATOM 622 C C . GLU A 1 85 ? 9.088 -2.151 -4.127 1.00 81.25 85 GLU A C 1
ATOM 624 O O . GLU A 1 85 ? 8.505 -3.113 -3.626 1.00 81.25 85 GLU A O 1
ATOM 629 N N . VAL A 1 86 ? 8.452 -1.009 -4.405 1.00 80.62 86 VAL A N 1
ATOM 630 C CA . VAL A 1 86 ? 7.017 -0.797 -4.155 1.00 80.62 86 VAL A CA 1
ATOM 631 C C . VAL A 1 86 ? 6.158 -1.699 -5.035 1.00 80.62 86 VAL A C 1
ATOM 633 O O . VAL A 1 86 ? 5.196 -2.271 -4.541 1.00 80.62 86 VAL A O 1
ATOM 636 N N . LEU A 1 87 ? 6.493 -1.887 -6.311 1.00 79.50 87 LEU A N 1
ATOM 637 C CA . LEU A 1 87 ? 5.763 -2.781 -7.217 1.00 79.50 87 LEU A CA 1
ATOM 638 C C . LEU A 1 87 ? 6.059 -4.260 -6.926 1.00 79.50 87 LEU A C 1
ATOM 640 O O . LEU A 1 87 ? 5.183 -5.111 -7.083 1.00 79.50 87 LEU A O 1
ATOM 644 N N . GLY A 1 88 ? 7.270 -4.566 -6.455 1.00 69.19 88 GLY A N 1
ATOM 645 C CA . GLY A 1 88 ? 7.681 -5.892 -5.995 1.00 69.19 88 GLY A CA 1
ATOM 646 C C . GLY A 1 88 ? 7.033 -6.294 -4.668 1.00 69.19 88 GLY A C 1
ATOM 647 O O . GLY A 1 88 ? 6.708 -7.463 -4.480 1.00 69.19 88 GLY A O 1
ATOM 648 N N . LYS A 1 89 ? 6.775 -5.330 -3.775 1.00 59.28 89 LYS A N 1
ATOM 649 C CA . LYS A 1 89 ? 5.987 -5.506 -2.539 1.00 59.28 89 LYS A CA 1
ATOM 650 C C . LYS A 1 89 ? 4.477 -5.313 -2.757 1.00 59.28 89 LYS A C 1
ATOM 652 O O . LYS A 1 89 ? 3.668 -5.801 -1.972 1.00 59.28 89 LYS A O 1
ATOM 657 N N . GLY A 1 90 ? 4.089 -4.624 -3.829 1.00 48.56 90 GLY A N 1
ATOM 658 C CA . GLY A 1 90 ? 2.737 -4.132 -4.113 1.00 48.56 90 GLY A CA 1
ATOM 659 C C . GLY A 1 90 ? 1.815 -5.111 -4.835 1.00 48.56 90 GLY A C 1
ATOM 660 O O . GLY A 1 90 ? 0.697 -4.742 -5.180 1.00 48.56 90 GLY A O 1
ATOM 661 N N . THR A 1 91 ? 2.236 -6.361 -5.037 1.00 44.56 91 THR A N 1
ATOM 662 C CA . THR A 1 91 ? 1.359 -7.433 -5.545 1.00 44.56 91 THR A CA 1
ATOM 663 C C . THR A 1 91 ? 0.701 -8.272 -4.445 1.00 44.56 91 THR A C 1
ATOM 665 O O . THR A 1 91 ? -0.053 -9.192 -4.749 1.00 44.56 91 THR A O 1
ATOM 668 N N . THR A 1 92 ? 0.872 -7.927 -3.165 1.00 42.91 92 THR A N 1
ATOM 669 C CA . THR A 1 92 ? 0.241 -8.647 -2.042 1.00 42.91 92 THR A CA 1
ATOM 670 C C . THR A 1 92 ? -0.710 -7.779 -1.221 1.00 42.91 92 THR A C 1
ATOM 672 O O . THR A 1 92 ? -0.616 -7.714 -0.005 1.00 42.91 92 THR A O 1
ATOM 675 N N . THR A 1 93 ? -1.665 -7.131 -1.888 1.00 42.59 93 THR A N 1
ATOM 676 C CA . THR A 1 93 ? -3.063 -7.085 -1.404 1.00 42.59 93 THR A CA 1
ATOM 677 C C . THR A 1 93 ? -4.048 -7.269 -2.571 1.00 42.59 93 THR A C 1
ATOM 679 O O . THR A 1 93 ? -5.111 -6.666 -2.627 1.00 42.59 93 THR A O 1
ATOM 682 N N . SER A 1 94 ? -3.708 -8.154 -3.512 1.00 40.91 94 SER A N 1
ATOM 683 C CA . SER A 1 94 ? -4.717 -9.047 -4.100 1.00 40.91 94 SER A CA 1
ATOM 684 C C . SER A 1 94 ? -4.948 -10.158 -3.062 1.00 40.91 94 SER A C 1
ATOM 686 O O . SER A 1 94 ? -3.986 -10.463 -2.344 1.00 40.91 94 SER A O 1
ATOM 688 N N . PRO A 1 95 ? -6.166 -10.717 -2.884 1.00 44.72 95 PRO A N 1
ATOM 689 C CA . PRO A 1 95 ? -6.408 -11.746 -1.874 1.00 44.72 95 PRO A CA 1
ATOM 690 C C . PRO A 1 95 ? -5.329 -12.812 -1.990 1.00 44.72 95 PRO A C 1
ATOM 692 O O . PRO A 1 95 ? -4.900 -13.127 -3.096 1.00 44.72 95 PRO A O 1
ATOM 695 N N . THR A 1 96 ? -4.862 -13.314 -0.854 1.00 44.56 96 THR A N 1
ATOM 696 C CA . THR A 1 96 ? -3.902 -14.406 -0.750 1.00 44.56 96 THR A CA 1
ATOM 697 C C . THR A 1 96 ? -4.397 -15.612 -1.552 1.00 44.56 96 THR A C 1
ATOM 699 O O . THR A 1 96 ? -4.985 -16.537 -1.000 1.00 44.56 96 THR A O 1
ATOM 702 N N . THR A 1 97 ? -4.174 -15.633 -2.864 1.00 51.88 97 THR A N 1
ATOM 703 C CA . THR A 1 97 ? -4.264 -16.847 -3.654 1.00 51.88 97 THR A CA 1
ATOM 704 C C . THR A 1 97 ? -2.943 -17.537 -3.400 1.00 51.88 97 THR A C 1
ATOM 706 O O . THR A 1 97 ? -1.976 -17.396 -4.148 1.00 51.88 97 THR A O 1
ATOM 709 N N . THR A 1 98 ? -2.863 -18.214 -2.253 1.00 58.09 98 THR A N 1
ATOM 710 C CA . THR A 1 98 ? -1.901 -19.292 -2.049 1.00 58.09 98 THR A CA 1
ATOM 711 C C . THR A 1 98 ? -1.978 -20.142 -3.307 1.00 58.09 98 THR A C 1
ATOM 713 O O . THR A 1 98 ? -3.005 -20.779 -3.543 1.00 58.09 98 THR A O 1
ATOM 716 N N . LYS A 1 99 ? -0.959 -20.049 -4.170 1.00 58.38 99 LYS A N 1
ATOM 717 C CA . LYS A 1 99 ? -0.950 -20.799 -5.422 1.00 58.38 99 LYS A CA 1
ATOM 718 C C . LYS A 1 99 ? -1.137 -22.259 -5.077 1.00 58.38 99 LYS A C 1
ATOM 720 O O . LYS A 1 99 ? -0.364 -22.820 -4.295 1.00 58.38 99 LYS A O 1
ATOM 725 N N . LYS A 1 100 ? -2.186 -22.833 -5.641 1.00 72.19 100 LYS A N 1
ATOM 726 C CA . LYS A 1 100 ? -2.646 -24.152 -5.271 1.00 72.19 100 LYS A CA 1
ATOM 727 C C . LYS A 1 100 ? -1.652 -25.200 -5.765 1.00 72.19 100 LYS A C 1
ATOM 729 O O . LYS A 1 100 ? -1.127 -25.123 -6.884 1.00 72.19 100 LYS A O 1
ATOM 734 N N . GLY A 1 101 ? -1.305 -26.115 -4.871 1.00 73.00 101 GLY A N 1
ATOM 735 C CA . GLY A 1 101 ? -0.463 -27.272 -5.121 1.00 73.00 101 GLY A CA 1
ATOM 736 C C . GLY A 1 101 ? -1.154 -28.300 -6.013 1.00 73.00 101 GLY A C 1
ATOM 737 O O . GLY A 1 101 ? -2.289 -28.129 -6.454 1.00 73.00 101 GLY A O 1
ATOM 738 N N . LEU A 1 102 ? -0.439 -29.384 -6.305 1.00 74.44 102 LEU A N 1
ATOM 739 C CA . LEU A 1 102 ? -0.988 -30.516 -7.049 1.00 74.44 102 LEU A CA 1
ATOM 740 C C . LEU A 1 102 ? -2.225 -31.071 -6.313 1.00 74.44 102 LEU A C 1
ATOM 742 O O . LEU A 1 102 ? -2.191 -31.215 -5.095 1.00 74.44 102 LEU A O 1
ATOM 746 N N . ASP A 1 103 ? -3.294 -31.365 -7.056 1.00 80.06 103 ASP A N 1
ATOM 747 C CA . ASP A 1 103 ? -4.571 -31.922 -6.570 1.00 80.06 103 ASP A CA 1
ATOM 748 C C . ASP A 1 103 ? -5.464 -30.994 -5.728 1.00 80.06 103 ASP A C 1
ATOM 750 O O . ASP A 1 103 ? -6.533 -31.417 -5.267 1.00 80.06 103 ASP A O 1
ATOM 754 N N . GLU A 1 104 ? -5.093 -29.722 -5.578 1.00 82.88 104 GLU A N 1
ATOM 755 C CA . GLU A 1 104 ? -5.950 -28.714 -4.958 1.00 82.88 104 GLU A CA 1
ATOM 756 C C . GLU A 1 104 ? -6.994 -28.161 -5.945 1.00 82.88 104 GLU A C 1
ATOM 758 O O . GLU A 1 104 ? -6.748 -28.027 -7.146 1.00 82.88 104 GLU A O 1
ATOM 763 N N . GLU A 1 105 ? -8.188 -27.861 -5.427 1.00 84.62 105 GLU A N 1
ATOM 764 C CA . GLU A 1 105 ? -9.358 -27.437 -6.208 1.00 84.62 105 GLU A CA 1
ATOM 765 C C . GLU A 1 105 ? -9.156 -26.022 -6.771 1.00 84.62 105 GLU A C 1
ATOM 767 O O . GLU A 1 105 ? -8.902 -25.106 -6.001 1.00 84.62 105 GLU A O 1
ATOM 772 N N . CYS A 1 106 ? -9.261 -25.805 -8.079 1.00 83.88 106 CYS A N 1
ATOM 773 C CA . CYS A 1 106 ? -8.975 -24.518 -8.732 1.00 83.88 106 CYS A CA 1
ATOM 774 C C . CYS A 1 106 ? -10.214 -23.943 -9.424 1.00 83.88 106 CYS A C 1
ATOM 776 O O . CYS A 1 106 ? -11.047 -24.697 -9.927 1.00 83.88 106 CYS A O 1
ATOM 778 N N . ASN A 1 107 ? -10.313 -22.610 -9.464 1.00 85.31 107 ASN A N 1
ATOM 779 C CA . ASN A 1 107 ? -11.392 -21.895 -10.152 1.00 85.31 107 ASN A CA 1
ATOM 780 C C . ASN A 1 107 ? -10.907 -21.253 -11.460 1.00 85.31 107 ASN A C 1
ATOM 782 O O . ASN A 1 107 ? -11.703 -21.056 -12.375 1.00 85.31 107 ASN A O 1
ATOM 786 N N . SER A 1 108 ? -9.612 -20.945 -11.564 1.00 80.00 108 SER A N 1
ATOM 787 C CA . SER A 1 108 ? -8.967 -20.419 -12.767 1.00 80.00 108 SER A CA 1
ATOM 788 C C . SER A 1 108 ? -7.589 -21.050 -12.995 1.00 80.00 108 SER A C 1
ATOM 790 O O . SER A 1 108 ? -6.969 -21.587 -12.075 1.00 80.00 108 SER A O 1
ATOM 792 N N . ALA A 1 109 ? -7.081 -20.969 -14.228 1.00 71.62 109 ALA A N 1
ATOM 793 C CA . ALA A 1 109 ? -5.726 -21.407 -14.572 1.00 71.62 109 ALA A CA 1
ATOM 794 C C . ALA A 1 109 ? -4.644 -20.627 -13.798 1.00 71.62 109 ALA A C 1
ATOM 796 O O . ALA A 1 109 ? -3.604 -21.194 -13.468 1.00 71.62 109 ALA A O 1
ATOM 797 N N . ASP A 1 110 ? -4.923 -19.367 -13.453 1.00 77.94 110 ASP A N 1
ATOM 798 C CA . ASP A 1 110 ? -4.014 -18.498 -12.697 1.00 77.94 110 ASP A CA 1
ATOM 799 C C . ASP A 1 110 ? -3.900 -18.877 -11.205 1.00 77.94 110 ASP A C 1
ATOM 801 O O . ASP A 1 110 ? -2.986 -18.413 -10.521 1.00 77.94 110 ASP A O 1
ATOM 805 N N . ASP A 1 111 ? -4.784 -19.752 -10.701 1.00 78.44 111 ASP A N 1
ATOM 806 C CA . ASP A 1 111 ? -4.770 -20.210 -9.303 1.00 78.44 111 ASP A CA 1
ATOM 807 C C . ASP A 1 111 ? -3.680 -21.261 -9.031 1.00 78.44 111 ASP A C 1
ATOM 809 O O . ASP A 1 111 ? -3.331 -21.511 -7.875 1.00 78.44 111 ASP A O 1
ATOM 813 N N . CYS A 1 112 ? -3.158 -21.913 -10.074 1.00 81.50 112 CYS A N 1
ATOM 814 C CA . CYS A 1 112 ? -2.254 -23.052 -9.945 1.00 81.50 112 CYS A CA 1
ATOM 815 C C . CYS A 1 112 ? -0.773 -22.640 -9.889 1.00 81.50 112 CYS A C 1
ATOM 817 O O . CYS A 1 112 ? -0.340 -21.643 -10.473 1.00 81.50 112 CYS A O 1
ATOM 819 N N . ASN A 1 113 ? 0.047 -23.436 -9.194 1.00 83.81 113 ASN A N 1
ATOM 820 C CA . ASN A 1 113 ? 1.501 -23.251 -9.204 1.00 83.81 113 ASN A CA 1
ATOM 821 C C . ASN A 1 113 ? 2.108 -23.389 -10.611 1.00 83.81 113 ASN A C 1
ATOM 823 O O . ASN A 1 113 ? 1.578 -24.080 -11.480 1.00 83.81 113 ASN A O 1
ATOM 827 N N . THR A 1 114 ? 3.252 -22.734 -10.833 1.00 79.12 114 THR A N 1
ATOM 828 C CA . THR A 1 114 ? 3.937 -22.718 -12.133 1.00 79.12 114 THR A CA 1
ATOM 829 C C . THR A 1 114 ? 4.195 -24.145 -12.633 1.00 79.12 114 THR A C 1
ATOM 831 O O . THR A 1 114 ? 4.859 -24.930 -11.957 1.00 79.12 114 THR A O 1
ATOM 834 N N . GLY A 1 115 ? 3.679 -24.477 -13.821 1.00 79.19 115 GLY A N 1
ATOM 835 C CA . GLY A 1 115 ? 3.772 -25.822 -14.407 1.00 79.19 115 GLY A CA 1
ATOM 836 C C . GLY A 1 115 ? 2.579 -26.744 -14.117 1.00 79.19 115 GLY A C 1
ATOM 837 O O . GLY A 1 115 ? 2.657 -27.933 -14.419 1.00 79.19 115 GLY A O 1
ATOM 838 N N . LEU A 1 116 ? 1.496 -26.215 -13.542 1.00 81.50 116 LEU A N 1
ATOM 839 C CA . LEU A 1 116 ? 0.212 -26.896 -13.368 1.00 81.50 116 LEU A CA 1
ATOM 840 C C . LEU A 1 116 ? -0.886 -26.160 -14.145 1.00 81.50 116 LEU A C 1
ATOM 842 O O . LEU A 1 116 ? -0.832 -24.948 -14.331 1.00 81.50 116 LEU A O 1
ATOM 846 N N . THR A 1 117 ? -1.896 -26.905 -14.583 1.00 87.44 117 THR A N 1
ATOM 847 C CA . THR A 1 117 ? -3.076 -26.398 -15.290 1.00 87.44 117 THR A CA 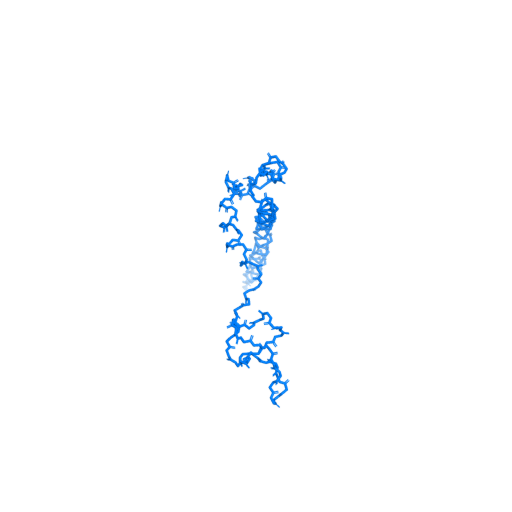1
ATOM 848 C C . THR A 1 117 ? -4.340 -26.849 -14.572 1.00 87.44 117 THR A C 1
ATOM 850 O O . THR A 1 117 ? -4.403 -27.961 -14.045 1.00 87.44 117 THR A O 1
ATOM 853 N N . CYS A 1 118 ? -5.348 -25.983 -14.535 1.00 87.25 118 CYS A N 1
ATOM 854 C CA . CYS A 1 118 ? -6.636 -26.311 -13.941 1.00 87.25 118 CYS A CA 1
ATOM 855 C C . CYS A 1 118 ? -7.420 -27.227 -14.897 1.00 87.25 118 CYS A C 1
ATOM 857 O O . CYS A 1 118 ? -7.777 -26.805 -15.997 1.00 87.25 118 CYS A O 1
ATOM 859 N N . LYS A 1 119 ? -7.643 -28.489 -14.511 1.00 91.25 119 LYS A N 1
ATOM 860 C CA . LYS A 1 119 ? -8.332 -29.512 -15.321 1.00 91.25 119 LYS A CA 1
ATOM 861 C C . LYS A 1 119 ? -9.435 -30.194 -14.511 1.00 91.25 119 LYS A C 1
ATOM 863 O O . LYS A 1 119 ? -9.320 -30.346 -13.297 1.00 91.25 119 LYS A O 1
ATOM 868 N N . GLU A 1 120 ? -10.498 -30.628 -15.182 1.00 89.12 120 GLU A N 1
ATOM 869 C CA . GLU A 1 120 ? -11.593 -31.377 -14.558 1.00 89.12 120 GLU A CA 1
ATOM 870 C C . GLU A 1 120 ? -11.167 -32.829 -14.271 1.00 89.12 120 GLU A C 1
ATOM 872 O O . GLU A 1 120 ? -10.745 -33.564 -15.165 1.00 89.12 120 GLU A O 1
ATOM 877 N N . SER A 1 121 ? -11.233 -33.232 -13.001 1.00 83.06 121 SER A N 1
ATOM 878 C CA . SER A 1 121 ? -10.997 -34.607 -12.552 1.00 83.06 121 SER A CA 1
ATOM 879 C C . SER A 1 121 ? -12.222 -35.488 -12.822 1.00 83.06 121 SER A C 1
ATOM 881 O O . SER A 1 121 ? -13.337 -34.994 -12.969 1.00 83.06 121 SER A O 1
ATOM 883 N N . ARG A 1 122 ? -12.043 -36.815 -12.796 1.00 83.00 122 ARG A N 1
ATOM 884 C CA . ARG A 1 122 ? -13.125 -37.805 -12.988 1.00 83.00 122 ARG A CA 1
ATOM 885 C C . ARG A 1 122 ? -14.283 -37.672 -11.995 1.00 83.00 122 ARG A C 1
ATOM 887 O O . ARG A 1 122 ? -15.377 -38.136 -12.290 1.00 83.00 122 ARG A O 1
ATOM 894 N N . ASP A 1 123 ? -14.044 -37.030 -10.855 1.00 85.31 123 ASP A N 1
ATOM 895 C CA . ASP A 1 123 ? -15.061 -36.752 -9.837 1.00 85.31 123 ASP A CA 1
ATOM 896 C C . ASP A 1 123 ? -15.902 -35.491 -10.144 1.00 85.31 123 ASP A C 1
ATOM 898 O O . ASP A 1 123 ? -16.688 -35.067 -9.300 1.00 85.31 123 ASP A O 1
ATOM 902 N N . GLY A 1 124 ? -15.708 -34.849 -11.306 1.00 85.44 124 GLY A N 1
ATOM 903 C CA . GLY A 1 124 ? -16.405 -33.617 -11.707 1.00 85.44 124 GLY A CA 1
ATOM 904 C C . GLY A 1 124 ? -15.887 -32.343 -11.026 1.00 85.44 124 GLY A C 1
ATOM 905 O O . GLY A 1 124 ? -16.589 -31.338 -10.973 1.00 85.44 124 GLY A O 1
ATOM 906 N N . LYS A 1 125 ? -14.673 -32.379 -10.457 1.00 87.12 125 LYS A N 1
ATOM 907 C CA . LYS A 1 125 ? -14.034 -31.242 -9.766 1.00 87.12 125 LYS A CA 1
ATOM 908 C C . LYS A 1 125 ? -12.839 -30.712 -10.545 1.00 87.12 125 LYS A C 1
ATOM 910 O O . LYS A 1 125 ? -11.983 -31.502 -10.939 1.00 87.12 125 LYS A O 1
ATOM 915 N N . THR A 1 126 ? -12.717 -29.396 -10.683 1.00 88.19 126 THR A N 1
ATOM 916 C CA . THR A 1 126 ? -11.545 -28.734 -11.274 1.00 88.19 126 THR A CA 1
ATOM 917 C C . THR A 1 126 ? -10.382 -28.691 -10.286 1.00 88.19 126 THR A C 1
ATOM 919 O O . THR A 1 126 ? -10.516 -28.178 -9.178 1.00 88.19 126 THR A O 1
ATOM 922 N N . ARG A 1 127 ? -9.230 -29.258 -10.662 1.00 90.25 127 ARG A N 1
ATOM 923 C CA . ARG A 1 127 ? -8.024 -29.328 -9.819 1.00 90.25 127 ARG A CA 1
ATOM 924 C C . ARG A 1 127 ? -6.760 -28.976 -10.596 1.00 90.25 127 ARG A C 1
ATOM 926 O O . ARG A 1 127 ? -6.708 -29.138 -11.816 1.00 90.25 127 ARG A O 1
ATOM 933 N N . CYS A 1 128 ? -5.731 -28.522 -9.886 1.00 87.75 128 CYS A N 1
ATOM 934 C CA . CYS A 1 128 ? -4.417 -28.261 -10.467 1.00 87.75 128 CYS A CA 1
ATOM 935 C C . CYS A 1 128 ? -3.691 -29.580 -10.770 1.00 87.75 128 CYS A C 1
ATOM 937 O O . CYS A 1 128 ? -3.276 -30.297 -9.858 1.00 87.75 128 CYS A O 1
ATOM 939 N N . LEU A 1 129 ? -3.518 -29.888 -12.057 1.00 83.19 129 LEU A N 1
ATOM 940 C CA . LEU A 1 129 ? -2.853 -31.092 -12.563 1.00 83.19 129 LEU A CA 1
ATOM 941 C C . LEU A 1 129 ? -1.700 -30.719 -13.503 1.00 83.19 129 LEU A C 1
ATOM 943 O O . LEU A 1 129 ? -1.700 -29.642 -14.102 1.00 83.19 129 LEU A O 1
ATOM 947 N N . ARG A 1 130 ? -0.717 -31.612 -13.649 1.00 83.75 130 ARG A N 1
ATOM 948 C CA . ARG A 1 130 ? 0.317 -31.469 -14.689 1.00 83.75 130 ARG A CA 1
ATOM 949 C C . ARG A 1 130 ? -0.247 -31.694 -16.100 1.00 83.75 130 ARG A C 1
ATOM 951 O O . ARG A 1 130 ? -1.309 -32.343 -16.271 1.00 83.75 130 ARG A O 1
#

pLDDT: mean 78.94, std 12.28, range [40.91, 94.88]

Foldseek 3Di:
DPDPPPVVVVVVVVVVVVVVVVVVVVVVVVLVVLQVVLLVLQLVQLVVCVVVVVPDRPPNFDCRSCVVNVVSVDDHDPGSVVSVVSNVVVVPVPPPLVQDEFFDFDDAQVSHDPPWGFDQDPVRTTTTHD

Secondary structure (DSSP, 8-state):
-----HHHHHHHHHHHHHHHHHHHHHHHHHHHHHHHHHHHHHHHHHHHHHHTTTSS-GGGSHHHH-GGGGGGT-PPPSSHHHHHHHHHHTTTTS-----B-TT-B-SSGGGBPTT-EEEE-TTS-EEEE-

Sequence (130 aa):
MKGIAVPYIIAIILGITVVFLVGAAFFSSSGDLQKQSCQNKLSTYCTVWRGGGYQTEPSGGWETYAPECSNVGISGPNIGSECDEVLGKGTTTSPTTTKKGLDEECNSADDCNTGLTCKESRDGKTRCLR